Protein AF-C6XSX7-F1 (afdb_monomer_lite)

Sequence (82 aa):
MKKQKLQQQEFEIRIELNGAS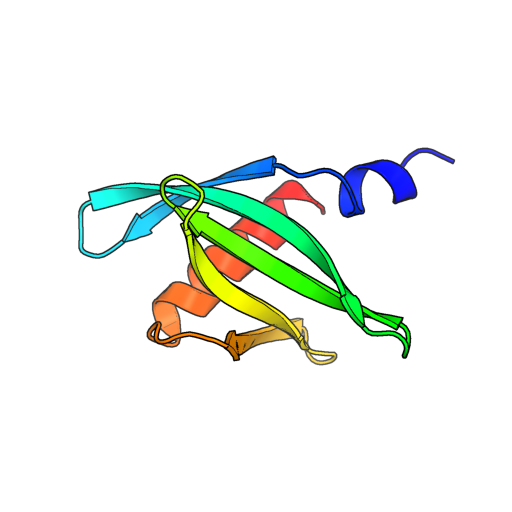KTIKISPNETTDGVEFFNCNINDINITQIRKEKDGDWEQIWGKLDPHTVNVIGAAITAKIG

Secondary structure (DSSP, 8-state):
--STTTTTS-EEEEEEETTEEEEEEEEEEE-TTS-EEEEEEETTEEEEEEEE-TTS-EEEEEE---HHHHHHHHHHHHHHH-

Radius of gyration: 12.26 Å; chains: 1; bounding box: 24×23×37 Å

Structure (mmCIF, N/CA/C/O backbone):
data_AF-C6XSX7-F1
#
_entry.id   AF-C6XSX7-F1
#
loop_
_atom_site.group_PDB
_atom_site.id
_atom_site.type_symbol
_atom_site.label_atom_id
_atom_site.label_alt_id
_atom_site.label_comp_id
_atom_site.label_asym_id
_atom_site.label_entity_id
_atom_site.label_seq_id
_atom_site.pdbx_PDB_ins_code
_atom_site.Cartn_x
_atom_site.Cartn_y
_atom_site.Cartn_z
_atom_site.occupancy
_atom_site.B_iso_or_equiv
_atom_site.auth_seq_id
_atom_site.auth_comp_id
_atom_site.auth_asym_id
_atom_site.auth_atom_id
_atom_site.pdbx_PDB_model_num
ATOM 1 N N . MET A 1 1 ? -9.652 5.983 -24.892 1.00 42.81 1 MET A N 1
ATOM 2 C CA . MET A 1 1 ? -8.816 6.666 -23.876 1.00 42.81 1 MET A CA 1
ATOM 3 C C . MET A 1 1 ? -9.476 6.664 -22.481 1.00 42.81 1 MET A C 1
ATOM 5 O O . MET A 1 1 ? -9.655 7.723 -21.902 1.00 42.81 1 MET A O 1
ATOM 9 N N . LYS A 1 2 ? -9.881 5.504 -21.924 1.00 42.53 2 LYS A N 1
ATOM 10 C CA . LYS A 1 2 ? -10.603 5.447 -20.623 1.00 42.53 2 LYS A CA 1
ATOM 11 C C . LYS A 1 2 ? -9.854 4.740 -19.480 1.00 42.53 2 LYS A C 1
ATOM 13 O O . LYS A 1 2 ? -10.180 4.995 -18.331 1.00 42.53 2 LYS A O 1
ATOM 18 N N . LYS A 1 3 ? -8.850 3.900 -19.767 1.00 44.19 3 LYS A N 1
ATOM 19 C CA . LYS A 1 3 ? -8.147 3.109 -18.735 1.00 44.19 3 LYS A CA 1
ATOM 20 C C . LYS A 1 3 ? -7.203 3.944 -17.856 1.00 44.19 3 LYS A C 1
ATOM 22 O O . LYS A 1 3 ? -7.142 3.726 -16.657 1.00 44.19 3 LYS A O 1
ATOM 27 N N . GLN A 1 4 ? -6.560 4.958 -18.433 1.00 45.16 4 GLN A N 1
ATOM 28 C CA . GLN A 1 4 ? -5.507 5.729 -17.759 1.00 45.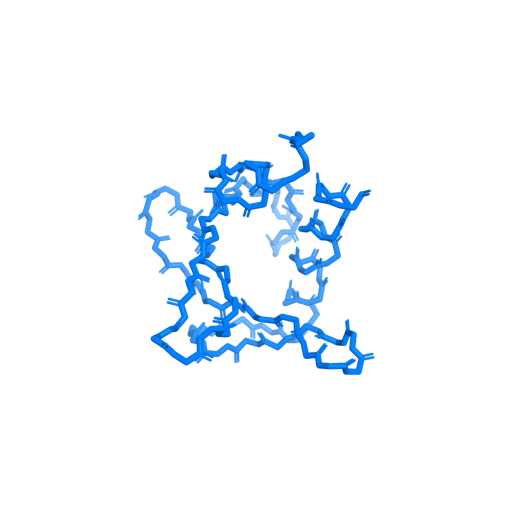16 4 GLN A CA 1
ATOM 29 C C . GLN A 1 4 ? -6.016 6.636 -16.621 1.00 45.16 4 GLN A C 1
ATOM 31 O O . GLN A 1 4 ? -5.259 6.964 -15.722 1.00 45.16 4 GLN A O 1
ATOM 36 N N . LYS A 1 5 ? -7.308 7.007 -16.609 1.00 48.38 5 LYS A N 1
ATOM 37 C CA . LYS A 1 5 ? -7.886 7.827 -15.525 1.00 48.38 5 LYS A CA 1
ATOM 38 C C . LYS A 1 5 ? -8.261 7.034 -14.271 1.00 48.38 5 LYS A C 1
ATOM 40 O O . LYS A 1 5 ? -8.333 7.625 -13.204 1.00 48.38 5 LYS A O 1
ATOM 45 N N . LEU A 1 6 ? -8.523 5.730 -14.395 1.00 52.22 6 LEU A N 1
ATOM 46 C CA . LEU A 1 6 ? -8.919 4.888 -13.257 1.00 52.22 6 LEU A CA 1
ATOM 47 C C . LEU A 1 6 ? -7.725 4.535 -12.366 1.00 52.22 6 LEU A C 1
ATOM 49 O O . LEU A 1 6 ? -7.881 4.475 -11.155 1.00 52.22 6 LEU A O 1
ATOM 53 N N . GLN A 1 7 ? -6.540 4.359 -12.960 1.00 58.19 7 GLN A N 1
ATOM 54 C CA . GLN A 1 7 ? -5.310 4.031 -12.229 1.00 58.19 7 GLN A CA 1
ATOM 55 C C . GLN A 1 7 ? -4.822 5.162 -11.320 1.00 58.19 7 GLN A C 1
ATOM 57 O O . GLN A 1 7 ? -4.116 4.888 -10.366 1.00 58.19 7 GLN A O 1
ATOM 62 N N . GLN A 1 8 ? -5.230 6.407 -11.576 1.00 66.81 8 GLN A N 1
ATOM 63 C CA . GLN A 1 8 ? -4.828 7.581 -10.791 1.00 66.81 8 GLN A CA 1
ATOM 64 C C . GLN A 1 8 ? -5.928 8.091 -9.852 1.00 66.81 8 GLN A C 1
ATOM 66 O O . GLN A 1 8 ? -5.756 9.116 -9.193 1.00 66.81 8 GLN A O 1
ATOM 71 N N . GLN A 1 9 ? -7.083 7.424 -9.807 1.00 84.25 9 GLN A N 1
ATOM 72 C CA . GLN A 1 9 ? -8.169 7.828 -8.926 1.00 84.25 9 GLN A CA 1
ATOM 73 C C . GLN A 1 9 ? -8.031 7.121 -7.582 1.00 84.25 9 GLN A C 1
ATOM 75 O O . GLN A 1 9 ? -7.789 5.920 -7.532 1.00 84.25 9 GLN A O 1
ATOM 80 N N . GLU A 1 10 ? -8.216 7.861 -6.492 1.00 91.56 10 GLU A N 1
ATOM 81 C CA . GLU A 1 10 ? -8.282 7.257 -5.166 1.00 91.56 10 GLU A CA 1
ATOM 82 C C . GLU A 1 10 ? -9.478 6.300 -5.074 1.00 91.56 10 GLU A C 1
ATOM 84 O O . GLU A 1 10 ? -10.571 6.588 -5.575 1.00 91.56 10 GLU A O 1
ATOM 89 N N . PHE A 1 11 ? -9.293 5.165 -4.410 1.00 93.06 11 PHE A N 1
ATOM 90 C CA . PHE A 1 11 ? -10.357 4.190 -4.188 1.00 93.06 11 PHE A CA 1
ATOM 91 C C . PHE A 1 11 ? -10.207 3.508 -2.838 1.00 93.06 11 PHE A C 1
ATOM 93 O O . PHE A 1 11 ? -9.157 3.547 -2.213 1.00 93.06 11 PHE A O 1
ATOM 100 N N . GLU A 1 12 ? -11.265 2.849 -2.388 1.00 94.25 12 GLU A N 1
ATOM 101 C CA . GLU A 1 12 ? -11.246 2.097 -1.140 1.00 94.25 12 GLU A CA 1
ATOM 102 C C . GLU A 1 12 ? -11.203 0.594 -1.407 1.00 94.25 12 GLU A C 1
ATOM 104 O O . GLU A 1 12 ? -11.885 0.078 -2.302 1.00 94.25 12 GLU A O 1
ATOM 109 N N . ILE A 1 13 ? -10.433 -0.109 -0.583 1.00 94.06 13 ILE A N 1
ATOM 110 C CA . ILE A 1 13 ? -10.456 -1.565 -0.462 1.00 94.06 13 ILE A CA 1
ATOM 111 C C . ILE A 1 13 ? -10.859 -1.946 0.960 1.00 94.06 13 ILE A C 1
ATOM 113 O O . ILE A 1 13 ? -10.604 -1.214 1.916 1.00 94.06 13 ILE A O 1
ATOM 117 N N . ARG A 1 14 ? -11.485 -3.112 1.106 1.00 92.56 14 ARG A N 1
ATOM 118 C CA . ARG A 1 14 ? -11.749 -3.719 2.412 1.00 92.56 14 ARG A CA 1
ATOM 119 C C . ARG A 1 14 ? -10.889 -4.956 2.544 1.00 92.56 14 ARG A C 1
ATOM 121 O O . ARG A 1 14 ? -10.955 -5.824 1.678 1.00 92.56 14 ARG A O 1
ATOM 128 N N . ILE A 1 15 ? -10.110 -5.022 3.613 1.00 88.88 15 ILE A N 1
ATOM 129 C CA . ILE A 1 15 ? -9.284 -6.184 3.930 1.00 88.88 15 ILE A CA 1
ATOM 130 C C . ILE A 1 15 ? -9.471 -6.584 5.387 1.00 88.88 15 ILE A C 1
ATOM 132 O O . ILE A 1 15 ? -9.881 -5.770 6.218 1.00 88.88 15 ILE A O 1
ATOM 136 N N . GLU A 1 16 ? -9.160 -7.833 5.702 1.00 84.94 16 GLU A N 1
ATOM 137 C CA . GLU A 1 16 ? -9.076 -8.288 7.082 1.00 84.94 16 GLU A CA 1
ATOM 138 C C . GLU A 1 16 ? -7.653 -8.071 7.603 1.00 84.94 16 GLU A C 1
ATOM 140 O O . GLU A 1 16 ? -6.683 -8.561 7.033 1.00 84.94 16 GLU A O 1
ATOM 145 N N . LEU A 1 17 ? -7.536 -7.295 8.676 1.00 77.19 17 LEU A N 1
ATOM 146 C CA . LEU A 1 17 ? -6.283 -6.950 9.339 1.00 77.19 17 LEU A CA 1
ATOM 147 C C . LEU A 1 17 ? -6.418 -7.299 10.816 1.00 77.19 17 LEU A C 1
ATOM 149 O O . LEU A 1 17 ? -7.265 -6.729 11.509 1.00 77.19 17 LEU A O 1
ATOM 153 N N . ASN A 1 18 ? -5.581 -8.214 11.307 1.00 75.75 18 ASN A N 1
ATOM 154 C CA . ASN A 1 18 ? -5.608 -8.679 12.700 1.00 75.75 18 ASN A CA 1
ATOM 155 C 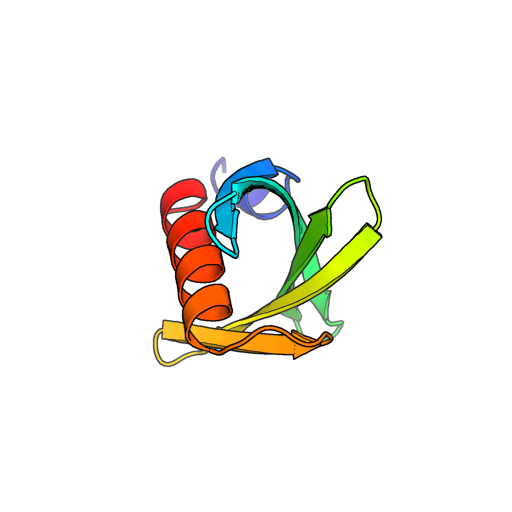C . ASN A 1 18 ? -7.007 -9.155 13.154 1.00 75.75 18 ASN A C 1
ATOM 157 O O . ASN A 1 18 ? -7.443 -8.840 14.260 1.00 75.75 18 ASN A O 1
ATOM 161 N N . GLY A 1 19 ? -7.741 -9.857 12.282 1.00 80.88 19 GLY A N 1
ATOM 162 C CA . GLY A 1 19 ? -9.093 -10.359 12.569 1.00 80.88 19 GLY A CA 1
ATOM 163 C C . GLY A 1 19 ? -10.193 -9.288 12.585 1.00 80.88 19 GLY A C 1
ATOM 164 O O . GLY A 1 19 ? -11.323 -9.573 12.974 1.00 80.88 19 GLY A O 1
ATOM 165 N N . ALA A 1 20 ? -9.888 -8.054 12.172 1.00 86.38 20 ALA A N 1
ATOM 166 C CA . ALA A 1 20 ? -10.867 -6.990 12.002 1.00 86.38 20 ALA A CA 1
ATOM 167 C C . ALA A 1 20 ? -10.925 -6.544 10.540 1.00 86.38 20 ALA A C 1
ATOM 169 O O . ALA A 1 20 ? -9.903 -6.256 9.919 1.00 86.38 20 ALA A O 1
ATOM 170 N N . SER A 1 21 ? -12.136 -6.405 10.001 1.00 89.62 21 SER A N 1
ATOM 171 C CA . SER A 1 21 ? -12.327 -5.753 8.705 1.00 89.62 21 SER A CA 1
ATOM 172 C C . SER A 1 21 ? -11.933 -4.277 8.798 1.00 89.62 21 SER A C 1
ATOM 174 O O . SER A 1 21 ? -12.442 -3.532 9.641 1.00 89.62 21 SER A O 1
ATOM 176 N N . LYS A 1 22 ? -11.025 -3.848 7.924 1.00 90.31 22 LYS A N 1
ATOM 177 C CA . LYS A 1 22 ? -10.570 -2.464 7.794 1.00 90.31 22 LYS A CA 1
ATOM 178 C C . LYS A 1 22 ? -10.824 -1.977 6.376 1.00 90.31 22 LYS A C 1
ATOM 180 O O . LYS A 1 22 ? -10.559 -2.687 5.408 1.00 90.31 22 LYS A O 1
ATOM 185 N N . THR A 1 23 ? -11.310 -0.747 6.270 1.00 94.50 23 THR A N 1
ATOM 186 C CA . THR A 1 23 ? -11.326 -0.013 5.005 1.00 94.50 23 THR A CA 1
ATOM 187 C C . THR A 1 23 ? -10.007 0.733 4.878 1.00 94.50 23 THR A C 1
ATOM 189 O O . THR A 1 23 ? -9.631 1.476 5.785 1.00 94.50 23 THR A O 1
ATOM 192 N N . ILE A 1 24 ? -9.311 0.522 3.767 1.00 94.88 24 ILE A N 1
ATOM 193 C CA . ILE A 1 24 ? -8.081 1.228 3.423 1.00 94.88 24 ILE A CA 1
ATOM 194 C C . ILE A 1 24 ? -8.371 2.071 2.191 1.00 94.88 24 ILE A C 1
ATOM 196 O O . ILE A 1 24 ? -8.813 1.551 1.164 1.00 94.88 24 ILE A O 1
ATOM 200 N N . LYS A 1 25 ? -8.110 3.370 2.298 1.00 95.94 25 LYS A N 1
ATOM 201 C CA . LYS A 1 25 ? -8.103 4.282 1.163 1.00 95.94 25 LYS A CA 1
ATOM 202 C C . LYS A 1 25 ? -6.763 4.151 0.448 1.00 95.94 25 LYS A C 1
ATOM 204 O O . LYS A 1 25 ? -5.711 4.286 1.065 1.00 95.94 25 LYS A O 1
ATOM 209 N N . ILE A 1 26 ? -6.819 3.858 -0.838 1.00 95.75 26 ILE A N 1
ATOM 210 C CA . ILE A 1 26 ? -5.677 3.709 -1.723 1.00 95.75 26 ILE A CA 1
ATOM 211 C C . ILE A 1 26 ? -5.571 4.969 -2.569 1.00 95.75 26 ILE A C 1
ATOM 213 O O . ILE A 1 26 ? -6.505 5.303 -3.300 1.00 95.75 26 ILE A O 1
ATOM 217 N N . SER A 1 27 ? -4.428 5.641 -2.479 1.00 94.88 27 SER A N 1
ATOM 218 C CA . SER A 1 27 ? -4.104 6.816 -3.289 1.00 94.88 27 SER A CA 1
ATOM 219 C C . SER A 1 27 ? -2.880 6.491 -4.153 1.00 94.88 27 SER A C 1
ATOM 221 O O . SER A 1 27 ? -1.758 6.460 -3.629 1.00 94.88 27 SER A O 1
ATOM 223 N N . PRO A 1 28 ? -3.084 6.195 -5.450 1.00 93.69 28 PRO A N 1
ATOM 224 C CA . PRO A 1 28 ? -2.004 5.974 -6.407 1.00 93.69 28 PRO A CA 1
ATOM 225 C C . PRO A 1 28 ? -1.121 7.217 -6.524 1.00 93.69 28 PRO A C 1
ATOM 227 O O . PRO A 1 28 ? -1.617 8.343 -6.461 1.00 93.69 28 PRO A O 1
ATOM 230 N N . ASN A 1 29 ? 0.181 7.019 -6.675 1.00 92.62 29 ASN A N 1
ATOM 231 C CA . ASN A 1 29 ? 1.164 8.087 -6.767 1.00 92.62 29 ASN A CA 1
ATOM 232 C C . ASN A 1 29 ? 2.356 7.623 -7.613 1.00 92.62 29 ASN A C 1
ATOM 234 O O . ASN A 1 29 ? 2.530 6.430 -7.842 1.00 92.62 29 ASN A O 1
ATOM 238 N N . GLU A 1 30 ? 3.188 8.552 -8.068 1.00 91.25 30 GLU A N 1
ATOM 239 C CA . GLU A 1 30 ? 4.309 8.245 -8.959 1.00 91.25 30 GLU A CA 1
ATOM 240 C C . GLU A 1 30 ? 5.569 8.982 -8.495 1.00 91.25 30 GLU A C 1
ATOM 242 O O . GLU A 1 30 ? 5.499 10.130 -8.046 1.00 91.25 30 GLU A O 1
ATOM 247 N N . THR A 1 31 ? 6.723 8.319 -8.553 1.00 87.81 31 THR A N 1
ATOM 248 C CA . THR A 1 31 ? 8.019 8.988 -8.384 1.00 87.81 31 THR A CA 1
ATOM 249 C C . THR A 1 31 ? 8.331 9.853 -9.606 1.00 87.81 31 THR A C 1
ATOM 251 O O . THR A 1 31 ? 7.802 9.641 -10.692 1.00 87.81 31 THR A O 1
ATOM 254 N N . THR A 1 32 ? 9.243 10.818 -9.470 1.00 88.69 32 THR A N 1
ATOM 255 C CA . THR A 1 32 ? 9.686 11.666 -10.596 1.00 88.69 32 THR A CA 1
ATOM 256 C C . THR A 1 32 ? 10.229 10.852 -11.781 1.00 88.69 32 THR A C 1
ATOM 258 O O . THR A 1 32 ? 10.156 11.280 -12.929 1.00 88.69 32 THR A O 1
ATOM 261 N N . ASP A 1 33 ? 10.781 9.677 -11.494 1.00 87.56 33 ASP A N 1
ATOM 262 C CA . ASP A 1 33 ? 11.313 8.688 -12.434 1.00 87.56 33 ASP A CA 1
ATOM 263 C C . ASP A 1 33 ? 10.249 7.744 -13.036 1.00 87.56 33 ASP A C 1
ATOM 265 O O . ASP A 1 33 ? 10.595 6.840 -13.799 1.00 87.56 33 ASP A O 1
ATOM 269 N N . GLY A 1 34 ? 8.960 7.976 -12.763 1.00 86.25 34 GLY A N 1
ATOM 270 C CA . GLY A 1 34 ? 7.847 7.262 -13.394 1.00 86.25 34 GLY A CA 1
ATOM 271 C C . GLY A 1 34 ? 7.497 5.929 -12.732 1.00 86.25 34 GLY A C 1
ATOM 272 O O . GLY A 1 34 ? 6.906 5.058 -13.372 1.00 86.25 34 GLY A O 1
ATOM 273 N N . VAL A 1 35 ? 7.899 5.721 -11.476 1.00 88.00 35 VAL A N 1
ATOM 274 C CA . VAL A 1 35 ? 7.605 4.489 -10.742 1.00 88.00 35 VAL A CA 1
ATOM 275 C C . VAL A 1 35 ? 6.349 4.675 -9.897 1.00 88.00 35 VAL A C 1
ATOM 277 O O . VAL A 1 35 ? 6.334 5.453 -8.943 1.00 88.00 35 VAL A O 1
ATOM 280 N N . GLU A 1 36 ? 5.297 3.934 -10.243 1.00 91.31 36 GLU A N 1
ATOM 281 C CA . GLU A 1 36 ? 4.019 3.960 -9.529 1.00 91.31 36 GLU A CA 1
ATOM 282 C C . GLU A 1 36 ? 4.130 3.273 -8.160 1.00 91.31 36 GLU A C 1
ATOM 284 O O . GLU A 1 36 ? 4.732 2.208 -8.015 1.00 91.31 36 GLU A O 1
ATOM 289 N N . PHE A 1 37 ? 3.522 3.876 -7.145 1.00 94.50 37 PHE A N 1
ATOM 290 C CA . PHE A 1 37 ? 3.348 3.309 -5.815 1.00 94.50 37 PHE A CA 1
ATOM 291 C C . PHE A 1 37 ? 1.998 3.735 -5.240 1.00 94.50 37 PHE A C 1
ATOM 293 O O . PHE A 1 37 ? 1.369 4.692 -5.685 1.00 94.50 37 PHE A O 1
ATOM 300 N N . PHE A 1 38 ? 1.541 3.026 -4.218 1.00 95.69 38 PHE A N 1
ATOM 301 C CA . PHE A 1 38 ? 0.220 3.218 -3.643 1.00 95.69 38 PHE A CA 1
ATOM 302 C C . PHE A 1 38 ? 0.339 3.588 -2.175 1.00 95.69 38 PHE A C 1
ATOM 304 O O . PHE A 1 38 ? 0.850 2.816 -1.360 1.00 95.69 38 PHE A O 1
ATOM 311 N N . ASN A 1 39 ? -0.179 4.762 -1.827 1.00 96.00 39 ASN A N 1
ATOM 312 C CA . ASN A 1 39 ? -0.367 5.152 -0.438 1.00 96.00 39 ASN A CA 1
ATOM 313 C C . ASN A 1 39 ? -1.591 4.423 0.117 1.00 96.00 39 ASN A C 1
ATOM 315 O O . ASN A 1 39 ? -2.673 4.501 -0.460 1.00 96.00 39 ASN A O 1
ATOM 319 N N . CYS A 1 40 ? -1.417 3.723 1.233 1.00 95.56 40 CYS A N 1
ATOM 320 C CA . CYS A 1 40 ? -2.490 3.033 1.934 1.00 95.56 40 CYS A CA 1
ATOM 321 C C . CYS A 1 40 ? -2.828 3.801 3.210 1.00 95.56 40 CYS A C 1
ATOM 323 O O . CYS A 1 40 ? -1.996 3.908 4.116 1.00 95.56 40 CYS A O 1
ATOM 325 N N . ASN A 1 41 ? -4.047 4.320 3.295 1.00 94.81 41 ASN A N 1
ATOM 326 C CA . ASN A 1 41 ? -4.477 5.204 4.365 1.00 94.81 41 ASN A CA 1
ATOM 327 C C . ASN A 1 41 ? -5.641 4.591 5.150 1.00 94.81 41 ASN A C 1
ATOM 329 O O . ASN A 1 41 ? -6.594 4.071 4.572 1.00 94.81 41 ASN A O 1
ATOM 333 N N . ILE A 1 42 ? -5.586 4.686 6.477 1.00 92.00 42 ILE A N 1
ATOM 334 C CA . ILE A 1 42 ? -6.694 4.349 7.380 1.00 92.00 42 ILE A CA 1
ATOM 335 C C . ILE A 1 42 ? -7.036 5.611 8.162 1.00 92.00 42 ILE A C 1
ATOM 337 O O . ILE A 1 42 ? -6.159 6.178 8.807 1.00 92.00 42 ILE A O 1
ATOM 341 N N . ASN A 1 43 ? -8.303 6.038 8.127 1.00 89.56 43 ASN A N 1
ATOM 342 C CA . ASN A 1 43 ? -8.747 7.297 8.744 1.00 89.56 43 ASN A CA 1
ATOM 343 C C . ASN A 1 43 ? -7.854 8.484 8.327 1.00 89.56 43 ASN A C 1
ATOM 345 O O . ASN A 1 43 ? -7.354 9.215 9.177 1.00 89.56 43 ASN A O 1
ATOM 349 N N . ASP A 1 44 ? -7.569 8.588 7.023 1.00 88.44 44 ASP A N 1
ATOM 350 C CA . ASP A 1 44 ? -6.681 9.586 6.400 1.00 88.44 44 ASP A CA 1
ATOM 351 C C . ASP A 1 44 ? -5.204 9.561 6.839 1.00 88.44 44 ASP A C 1
ATOM 353 O O . ASP A 1 44 ? -4.383 10.297 6.293 1.00 88.44 44 ASP A O 1
ATOM 357 N N . ILE A 1 45 ? -4.811 8.650 7.730 1.00 92.12 45 ILE A N 1
ATOM 358 C CA . ILE A 1 45 ? -3.419 8.448 8.136 1.00 92.12 45 ILE A CA 1
ATOM 359 C C . ILE A 1 45 ? -2.775 7.429 7.201 1.00 92.12 45 ILE A C 1
ATOM 361 O O . ILE A 1 45 ? -3.255 6.300 7.093 1.00 92.12 45 ILE A O 1
ATOM 365 N N . ASN A 1 46 ? -1.671 7.803 6.551 1.00 93.88 46 ASN A N 1
ATOM 366 C CA . ASN A 1 46 ? -0.891 6.859 5.759 1.00 93.88 46 ASN A CA 1
ATOM 367 C C . ASN A 1 46 ? -0.227 5.828 6.686 1.00 93.88 46 ASN A C 1
ATOM 369 O O . ASN A 1 46 ? 0.571 6.181 7.552 1.00 93.88 46 ASN A O 1
ATOM 373 N N . ILE A 1 47 ? -0.592 4.557 6.518 1.00 94.56 47 ILE A N 1
ATOM 374 C CA . ILE A 1 47 ? -0.070 3.442 7.323 1.00 94.56 47 ILE A CA 1
ATOM 375 C C . ILE A 1 47 ? 1.067 2.705 6.615 1.00 94.56 47 ILE A C 1
ATOM 377 O O . ILE A 1 47 ? 1.911 2.086 7.263 1.00 94.56 47 ILE A O 1
ATOM 381 N N . THR A 1 48 ? 1.077 2.745 5.283 1.00 96.00 48 THR A N 1
ATOM 382 C CA . THR A 1 48 ? 2.112 2.139 4.457 1.00 96.00 48 THR A CA 1
ATOM 383 C C . THR A 1 48 ? 2.093 2.714 3.045 1.00 96.00 48 THR A C 1
ATOM 385 O O . THR A 1 48 ? 1.092 3.280 2.590 1.00 96.00 48 THR A O 1
ATOM 388 N N . GLN A 1 49 ? 3.193 2.502 2.336 1.00 97.06 49 GLN A N 1
ATOM 389 C CA . GLN A 1 49 ? 3.278 2.622 0.895 1.00 97.06 49 GLN A CA 1
ATOM 390 C C . GLN A 1 49 ? 3.727 1.283 0.325 1.00 97.06 49 GLN A C 1
ATOM 392 O O . GLN A 1 49 ? 4.687 0.689 0.830 1.00 97.06 49 GLN A O 1
ATOM 397 N N . ILE A 1 50 ? 3.043 0.826 -0.720 1.00 96.50 50 ILE A N 1
ATOM 398 C CA . ILE A 1 50 ? 3.391 -0.416 -1.408 1.00 96.50 50 ILE A CA 1
ATOM 399 C C . ILE A 1 50 ? 3.546 -0.188 -2.906 1.00 96.50 50 ILE A C 1
ATOM 401 O O . ILE A 1 50 ? 2.927 0.711 -3.477 1.00 96.50 50 ILE A O 1
ATOM 405 N N . ARG A 1 51 ? 4.357 -1.020 -3.546 1.00 95.25 51 ARG A N 1
ATOM 406 C CA . ARG A 1 51 ? 4.618 -0.996 -4.983 1.00 95.25 51 ARG A CA 1
ATOM 407 C C . ARG A 1 51 ? 4.505 -2.405 -5.547 1.00 95.25 51 ARG A C 1
ATOM 409 O O . ARG A 1 51 ? 4.794 -3.374 -4.852 1.00 95.25 51 ARG A O 1
ATOM 416 N N . LYS A 1 52 ? 4.087 -2.500 -6.809 1.00 93.88 52 LYS A N 1
ATOM 417 C CA . LYS A 1 52 ? 4.182 -3.739 -7.576 1.00 93.88 52 LYS A CA 1
ATOM 418 C C . LYS A 1 52 ? 5.527 -3.795 -8.296 1.00 93.88 52 LYS A C 1
ATOM 420 O O . LYS A 1 52 ? 5.824 -2.921 -9.111 1.00 93.88 52 LYS A O 1
ATOM 425 N N . GLU A 1 53 ? 6.321 -4.811 -7.999 1.00 92.19 53 GLU A N 1
ATOM 426 C CA . GLU A 1 53 ? 7.595 -5.070 -8.660 1.00 92.19 53 GLU A CA 1
ATOM 427 C C . GLU A 1 53 ? 7.392 -5.623 -10.076 1.00 92.19 53 GLU A C 1
ATOM 429 O O . GLU A 1 53 ? 6.304 -6.062 -10.466 1.00 92.19 53 GLU A O 1
ATOM 434 N N . LYS A 1 54 ? 8.471 -5.619 -10.865 1.00 87.94 54 LYS A N 1
ATOM 435 C CA . LYS A 1 54 ? 8.466 -6.104 -12.257 1.00 87.94 54 LYS A CA 1
ATOM 436 C C . LYS A 1 54 ? 8.107 -7.584 -12.367 1.00 87.94 54 LYS A C 1
ATOM 438 O O . LYS A 1 54 ? 7.456 -7.974 -13.332 1.00 87.94 54 LYS A O 1
ATOM 443 N N . ASP A 1 55 ? 8.498 -8.373 -11.373 1.00 88.56 55 ASP A N 1
ATOM 444 C CA . ASP A 1 55 ? 8.201 -9.803 -11.273 1.00 88.56 55 ASP A CA 1
ATOM 445 C C . ASP A 1 55 ? 6.738 -10.076 -10.865 1.00 88.56 55 ASP A C 1
ATOM 447 O O . ASP A 1 55 ? 6.257 -11.203 -10.951 1.00 88.56 55 ASP A O 1
ATOM 451 N N . GLY A 1 56 ? 5.989 -9.025 -10.508 1.00 86.69 56 GLY A N 1
ATOM 452 C CA . GLY A 1 56 ? 4.566 -9.078 -10.177 1.00 86.69 56 GLY A CA 1
ATOM 453 C C . GLY A 1 56 ? 4.2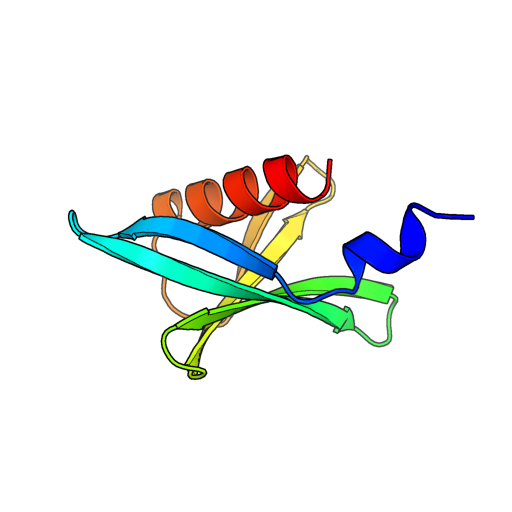68 -9.146 -8.681 1.00 86.69 56 GLY A C 1
ATOM 454 O O . GLY A 1 56 ? 3.100 -8.991 -8.309 1.00 86.69 56 GLY A O 1
ATOM 455 N N . ASP A 1 57 ? 5.298 -9.321 -7.854 1.00 92.00 57 ASP A N 1
ATOM 456 C CA . ASP A 1 57 ? 5.212 -9.285 -6.397 1.00 92.00 57 ASP A CA 1
ATOM 457 C C . ASP A 1 57 ? 4.901 -7.881 -5.873 1.00 92.00 57 ASP A C 1
ATOM 459 O O . ASP A 1 57 ? 5.175 -6.869 -6.522 1.00 92.00 57 ASP A O 1
ATOM 463 N N . TRP A 1 58 ? 4.303 -7.821 -4.686 1.00 95.25 58 TRP A N 1
ATOM 464 C CA . TRP A 1 58 ? 4.013 -6.570 -3.998 1.00 95.25 58 TRP A CA 1
ATOM 465 C C . TRP A 1 58 ? 4.982 -6.366 -2.842 1.00 95.25 58 TRP A C 1
ATOM 467 O O . TRP A 1 58 ? 5.086 -7.212 -1.956 1.00 95.25 58 TRP A O 1
ATOM 477 N N . GLU A 1 59 ? 5.637 -5.210 -2.818 1.00 95.50 59 GLU A N 1
ATOM 478 C CA . GLU A 1 59 ? 6.600 -4.851 -1.783 1.00 95.50 59 GLU A CA 1
ATOM 479 C C . GLU A 1 59 ? 6.187 -3.593 -1.027 1.00 95.50 59 GLU A C 1
ATOM 481 O O . GLU A 1 59 ? 5.601 -2.658 -1.577 1.00 95.50 59 GLU A O 1
ATOM 486 N N . GLN A 1 60 ? 6.514 -3.567 0.264 1.00 96.56 60 GLN A N 1
ATOM 487 C CA . GLN A 1 60 ? 6.366 -2.391 1.110 1.00 96.56 60 GLN A CA 1
ATOM 488 C C . GLN A 1 60 ? 7.613 -1.517 0.990 1.00 96.56 60 GLN A C 1
ATOM 490 O O . GLN A 1 60 ? 8.709 -1.943 1.340 1.00 96.56 60 GLN A O 1
ATOM 495 N N . ILE A 1 61 ? 7.427 -0.269 0.564 1.00 95.69 61 ILE A N 1
ATOM 496 C CA . ILE A 1 61 ? 8.511 0.721 0.459 1.00 95.69 61 ILE A CA 1
ATOM 497 C C . ILE A 1 61 ? 8.559 1.663 1.670 1.00 95.69 61 ILE A C 1
ATOM 499 O O . ILE A 1 61 ? 9.595 2.257 1.957 1.00 95.69 61 ILE A O 1
ATOM 503 N N . TRP A 1 62 ? 7.449 1.785 2.407 1.00 95.75 62 TRP A N 1
ATOM 504 C CA . TRP A 1 62 ? 7.374 2.541 3.656 1.00 95.75 62 TRP A CA 1
ATOM 505 C C . TRP A 1 62 ? 6.303 1.976 4.593 1.00 95.75 62 TRP A C 1
ATOM 507 O O . TRP A 1 62 ? 5.266 1.478 4.148 1.00 95.75 62 TRP A O 1
ATOM 517 N N . GLY A 1 63 ? 6.521 2.109 5.900 1.00 93.31 63 GLY A N 1
ATOM 518 C CA . GLY 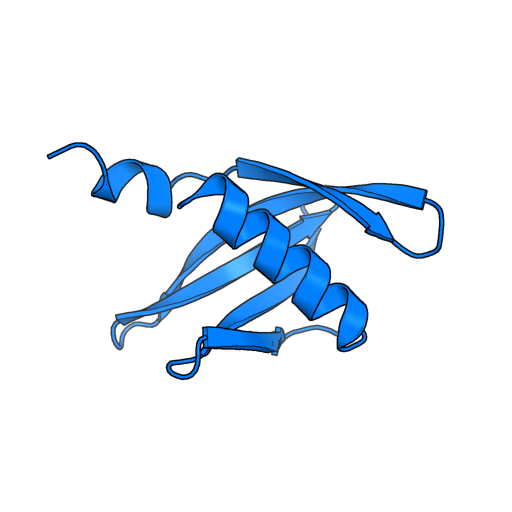A 1 63 ? 5.615 1.643 6.947 1.00 93.31 63 GLY A CA 1
ATOM 519 C C . GLY A 1 63 ? 6.125 0.375 7.6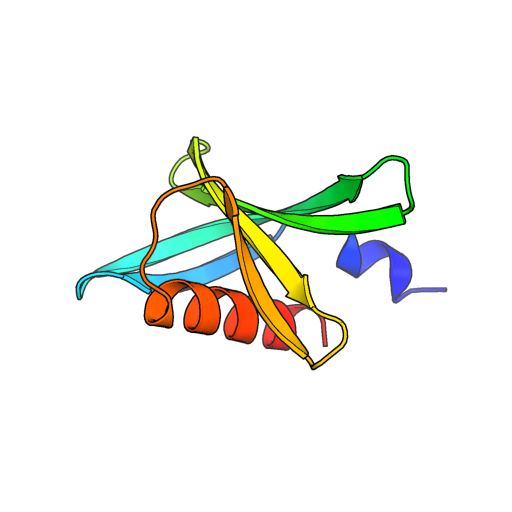24 1.00 93.31 63 GLY A C 1
ATOM 520 O O . GLY A 1 63 ? 7.301 0.029 7.531 1.00 93.31 63 GLY A O 1
ATOM 521 N N . LYS A 1 64 ? 5.237 -0.289 8.366 1.00 90.62 64 LYS A N 1
ATOM 522 C CA . LYS A 1 64 ? 5.560 -1.518 9.096 1.00 90.62 64 LYS A CA 1
ATOM 523 C C . LYS A 1 64 ? 4.367 -2.463 9.061 1.00 90.62 64 LYS A C 1
ATOM 525 O O . LYS A 1 64 ? 3.559 -2.480 9.986 1.00 90.62 64 LYS A O 1
ATOM 530 N N . LEU A 1 65 ? 4.248 -3.211 7.968 1.00 91.25 65 LEU A N 1
ATOM 531 C CA . LEU A 1 65 ? 3.266 -4.284 7.810 1.00 91.25 65 LEU A CA 1
ATOM 532 C C . LEU A 1 65 ? 4.017 -5.586 7.564 1.00 91.25 65 LEU A C 1
ATOM 534 O O . LEU A 1 65 ? 5.126 -5.581 7.034 1.00 91.25 65 LEU A O 1
ATOM 538 N N . ASP A 1 66 ? 3.431 -6.702 7.972 1.00 91.50 66 ASP A N 1
ATOM 539 C CA . ASP A 1 66 ? 4.001 -8.003 7.660 1.00 91.50 66 ASP A CA 1
ATOM 540 C C . ASP A 1 66 ? 3.824 -8.338 6.159 1.00 91.50 66 ASP A C 1
ATOM 542 O O . ASP A 1 66 ? 2.903 -7.826 5.509 1.00 91.50 66 ASP A O 1
ATOM 546 N N . PRO A 1 67 ? 4.668 -9.221 5.592 1.00 91.69 67 PRO A N 1
ATOM 547 C CA . PRO A 1 67 ? 4.607 -9.566 4.170 1.00 91.69 67 PRO A CA 1
ATOM 548 C C . PRO A 1 67 ? 3.267 -10.161 3.719 1.00 91.69 67 PRO A C 1
ATOM 550 O O . PRO A 1 67 ? 2.875 -9.995 2.565 1.00 91.69 67 PRO A O 1
ATOM 553 N N . HIS A 1 68 ? 2.545 -10.858 4.602 1.00 91.56 68 HIS A N 1
ATOM 554 C CA . HIS A 1 68 ? 1.241 -11.418 4.254 1.00 91.56 68 HIS A CA 1
ATOM 555 C C . HIS A 1 68 ? 0.217 -10.296 4.049 1.00 91.56 68 HIS A C 1
ATOM 557 O O . HIS A 1 68 ? -0.452 -10.257 3.016 1.00 91.56 68 HIS A O 1
ATOM 563 N N . THR A 1 69 ? 0.169 -9.328 4.964 1.00 92.50 69 THR A N 1
ATOM 564 C CA . THR A 1 69 ? -0.670 -8.133 4.837 1.00 92.50 69 THR A CA 1
ATOM 565 C C . THR A 1 69 ? -0.368 -7.344 3.560 1.00 92.50 69 THR A C 1
ATOM 567 O O . THR A 1 69 ? -1.295 -6.942 2.857 1.00 92.50 69 THR A O 1
ATOM 570 N N . VAL A 1 70 ? 0.912 -7.133 3.231 1.00 94.88 70 VAL A N 1
ATOM 571 C CA . VAL A 1 70 ? 1.319 -6.417 2.004 1.00 94.88 70 VAL A CA 1
ATOM 572 C C . VAL A 1 70 ? 0.762 -7.109 0.760 1.00 94.88 70 VAL A C 1
ATOM 574 O O . VAL A 1 70 ? 0.151 -6.456 -0.088 1.00 94.88 70 VAL A O 1
ATOM 577 N N . ASN A 1 71 ? 0.884 -8.435 0.691 1.00 93.75 71 ASN A N 1
ATOM 578 C CA . ASN A 1 71 ? 0.351 -9.226 -0.414 1.00 93.75 71 ASN A CA 1
ATOM 579 C C . ASN A 1 71 ? -1.180 -9.164 -0.505 1.00 93.75 71 ASN A C 1
ATOM 581 O O . ASN A 1 71 ? -1.722 -9.054 -1.604 1.00 93.75 71 ASN A O 1
ATOM 585 N N . VAL A 1 72 ? -1.889 -9.185 0.628 1.00 93.62 72 VAL A N 1
ATOM 586 C CA . VAL A 1 72 ? -3.356 -9.047 0.659 1.00 93.62 72 VAL A CA 1
ATOM 587 C C . VAL A 1 72 ? -3.793 -7.685 0.113 1.00 93.62 72 VAL A C 1
ATOM 589 O O . VAL A 1 72 ? -4.697 -7.622 -0.725 1.00 93.62 72 VAL A O 1
ATOM 592 N N . ILE A 1 73 ? -3.137 -6.598 0.535 1.00 94.50 73 ILE A N 1
ATOM 593 C CA . ILE A 1 73 ? -3.406 -5.249 0.014 1.00 94.50 73 ILE A CA 1
ATOM 594 C C . ILE A 1 73 ? -3.125 -5.207 -1.492 1.00 94.50 73 ILE A C 1
ATOM 596 O O . ILE A 1 73 ? -3.976 -4.771 -2.266 1.00 94.50 73 ILE A O 1
ATOM 600 N N . GLY A 1 74 ? -1.962 -5.697 -1.919 1.00 94.62 74 GLY A N 1
ATOM 601 C CA . GLY A 1 74 ? -1.554 -5.703 -3.321 1.00 94.62 74 GLY A CA 1
ATOM 602 C C . GLY A 1 74 ? -2.489 -6.499 -4.235 1.00 94.62 74 GLY A C 1
ATOM 603 O O . GLY A 1 74 ? -2.857 -6.049 -5.327 1.00 94.62 74 GLY A O 1
ATOM 604 N N . ALA A 1 75 ? -2.953 -7.662 -3.777 1.00 93.38 75 ALA A N 1
ATOM 605 C CA . ALA A 1 75 ? -3.949 -8.457 -4.486 1.00 93.38 75 ALA A CA 1
ATOM 606 C C . ALA A 1 75 ? -5.282 -7.702 -4.624 1.00 93.38 75 ALA A C 1
ATOM 608 O O . ALA A 1 75 ? -5.860 -7.669 -5.713 1.00 93.38 75 ALA A O 1
ATOM 609 N N . ALA A 1 76 ? -5.742 -7.039 -3.558 1.00 93.69 76 ALA A N 1
ATOM 610 C CA . ALA A 1 76 ? -6.966 -6.241 -3.580 1.00 93.69 76 ALA A CA 1
ATOM 611 C C . ALA A 1 76 ? -6.863 -5.028 -4.520 1.00 93.69 76 ALA A C 1
ATOM 613 O O . ALA A 1 76 ? -7.812 -4.740 -5.251 1.00 93.69 76 ALA A O 1
ATOM 614 N N . ILE A 1 77 ? -5.708 -4.351 -4.555 1.00 93.38 77 ILE A N 1
ATOM 615 C CA . ILE A 1 77 ? -5.424 -3.287 -5.528 1.00 93.38 77 ILE A CA 1
ATOM 616 C C . ILE A 1 77 ? -5.485 -3.850 -6.947 1.00 93.38 77 ILE A C 1
ATOM 618 O O . ILE A 1 77 ? -6.225 -3.322 -7.775 1.00 93.38 77 ILE A O 1
ATOM 622 N N . THR A 1 78 ? -4.777 -4.955 -7.214 1.00 92.44 78 THR A N 1
ATOM 623 C CA . THR A 1 78 ? -4.748 -5.606 -8.535 1.00 92.44 78 THR A CA 1
ATOM 624 C C . THR A 1 78 ? -6.156 -5.955 -9.018 1.00 92.44 78 THR A C 1
ATOM 626 O O . THR A 1 78 ? -6.489 -5.669 -10.161 1.00 92.44 78 THR A O 1
ATOM 629 N N . ALA A 1 79 ? -7.002 -6.509 -8.146 1.00 91.00 79 ALA A N 1
ATOM 630 C CA . ALA A 1 79 ? -8.384 -6.859 -8.472 1.00 91.00 79 ALA A CA 1
ATOM 631 C C . ALA A 1 79 ? -9.293 -5.641 -8.722 1.00 91.00 79 ALA A C 1
ATOM 633 O O . ALA A 1 79 ? -10.359 -5.780 -9.317 1.00 91.00 79 ALA A O 1
ATOM 634 N N . LYS A 1 80 ? -8.912 -4.455 -8.233 1.00 88.81 80 LYS A N 1
ATOM 635 C CA . LYS A 1 80 ? -9.687 -3.221 -8.392 1.00 88.81 80 LYS A CA 1
ATOM 636 C C . LYS A 1 80 ? -9.331 -2.460 -9.668 1.00 88.81 80 LYS A C 1
ATOM 638 O O . LYS A 1 80 ? -10.212 -1.817 -10.239 1.00 88.81 80 LYS A O 1
ATOM 643 N N . ILE A 1 81 ? -8.059 -2.500 -10.069 1.00 84.38 81 ILE A N 1
ATOM 644 C CA . ILE A 1 81 ? -7.532 -1.758 -11.227 1.00 84.38 81 ILE A CA 1
ATOM 645 C C . ILE A 1 81 ? -7.360 -2.618 -12.490 1.00 84.38 81 ILE A C 1
ATOM 647 O O . ILE A 1 81 ? -7.248 -2.053 -13.581 1.00 84.38 81 ILE A O 1
ATOM 651 N N . GLY A 1 82 ? -7.294 -3.946 -12.345 1.00 69.31 82 GLY A N 1
ATOM 652 C CA . GLY A 1 82 ? -7.225 -4.925 -13.439 1.00 69.31 82 GLY A CA 1
ATOM 653 C C . GLY A 1 82 ? -8.593 -5.250 -14.018 1.00 69.31 82 GLY A C 1
ATOM 654 O O . GLY A 1 82 ? -8.664 -5.394 -15.261 1.00 69.31 82 GLY A O 1
#

Organism: Pedobacter heparinus (strain ATCC 13125 / DSM 2366 / CIP 104194 / JCM 7457 / NBRC 12017 / NCIMB 9290 / NRRL B-14731 / HIM 762-3) (NCBI:txid485917)

pLDDT: mean 87.31, std 13.37, range [42.53, 97.06]

Foldseek 3Di:
DPLVVQQQDWDWDWDQDPNDIFIWIWGWDADPVGFIKIFTDGPNHGQWIWGQDPVRQIDTPDHDDDSVVRRRVSVRSVVRSD